Protein AF-A0A7C2D4K6-F1 (afdb_monomer_lite)

pLDDT: mean 79.78, std 14.56, range [44.5, 97.69]

Foldseek 3Di:
DVVVVVLLVVLLCVQLVVLLVLLCVLCVVVLPPDDDPVLVLLLVLLQDDPVSNVVSCVPPPDDCVLSVVLNVQCVVVNGDSSSNSVVLSVVLSVVSSVQSVPDDSDVVCSVVSSCCSSVVCVSVVPD

Sequence (127 aa):
MPIFREVATKARICIILPAMALLAAVLAPLLFAPALSDEIFTLEAASRPWPEFWTRLQADVHPPLHYLLLKAWFALTGPGLVSLRTFSLLMAVAAVCVAGWLIPSSPALSPWAAWFFAANGILLMMA

Structure (mmCIF, N/CA/C/O backbone):
data_AF-A0A7C2D4K6-F1
#
_entry.id   AF-A0A7C2D4K6-F1
#
loop_
_atom_site.group_PDB
_atom_site.id
_atom_site.type_symbol
_atom_site.label_atom_id
_atom_site.label_alt_id
_atom_site.label_comp_id
_atom_site.label_asym_id
_atom_site.label_entity_id
_atom_site.label_seq_id
_atom_site.pdbx_PDB_ins_code
_atom_site.Cartn_x
_atom_site.Cartn_y
_atom_site.Cartn_z
_atom_site.occupancy
_atom_site.B_iso_or_equiv
_atom_site.auth_seq_id
_atom_site.auth_comp_id
_atom_site.auth_asym_id
_atom_site.auth_atom_id
_atom_site.pdbx_PDB_model_num
ATOM 1 N N . MET A 1 1 ? 22.712 -18.965 -24.863 1.00 57.00 1 MET A N 1
ATOM 2 C CA . MET A 1 1 ? 21.479 -18.484 -24.192 1.00 57.00 1 MET A CA 1
ATOM 3 C C . MET A 1 1 ? 21.625 -17.849 -22.785 1.00 57.00 1 MET A C 1
ATOM 5 O O . MET A 1 1 ? 20.602 -17.376 -22.307 1.00 57.00 1 MET A O 1
ATOM 9 N N . PRO A 1 2 ? 22.799 -17.732 -22.115 1.00 62.88 2 PRO A N 1
ATOM 10 C CA . PRO A 1 2 ? 22.878 -17.031 -20.816 1.00 62.88 2 PRO A CA 1
ATOM 11 C C . PRO A 1 2 ? 22.944 -15.494 -20.939 1.00 62.88 2 PRO A C 1
ATOM 13 O O . PRO A 1 2 ? 22.333 -14.792 -20.141 1.00 62.88 2 PRO A O 1
ATOM 16 N N . ILE A 1 3 ? 23.585 -14.976 -21.995 1.00 63.03 3 ILE A N 1
ATOM 17 C CA . ILE A 1 3 ? 23.809 -13.533 -22.217 1.00 63.03 3 ILE A CA 1
ATOM 18 C C . ILE A 1 3 ? 22.486 -12.750 -22.307 1.00 63.03 3 ILE A C 1
ATOM 20 O O . ILE A 1 3 ? 22.310 -11.740 -21.633 1.00 63.03 3 ILE A O 1
ATOM 24 N N . PHE A 1 4 ? 21.506 -13.250 -23.066 1.00 56.75 4 PHE A N 1
ATOM 25 C CA . PHE A 1 4 ? 20.191 -12.602 -23.193 1.00 56.75 4 PHE A CA 1
ATOM 26 C C . PHE A 1 4 ? 19.411 -12.557 -21.869 1.00 56.75 4 PHE A C 1
ATOM 28 O O . PHE A 1 4 ? 18.672 -11.609 -21.616 1.00 56.75 4 PHE A O 1
ATOM 35 N N . ARG A 1 5 ? 19.600 -13.557 -20.997 1.00 62.56 5 ARG A N 1
ATOM 36 C CA . ARG A 1 5 ? 18.949 -13.630 -19.681 1.00 62.56 5 ARG A CA 1
ATOM 37 C C . ARG A 1 5 ? 19.556 -12.624 -18.701 1.00 62.56 5 ARG A C 1
ATOM 39 O O . ARG A 1 5 ? 18.833 -12.014 -17.914 1.00 62.56 5 ARG A O 1
ATOM 46 N N . GLU A 1 6 ? 20.868 -12.419 -18.781 1.00 67.62 6 GLU A N 1
ATOM 47 C CA . GLU A 1 6 ? 21.592 -11.447 -17.961 1.00 67.62 6 GLU A CA 1
ATOM 48 C C . GLU A 1 6 ? 21.222 -10.005 -18.342 1.00 67.62 6 GLU A C 1
ATOM 50 O O . GLU A 1 6 ? 20.898 -9.198 -17.472 1.00 67.62 6 GLU A O 1
ATOM 55 N N . VAL A 1 7 ? 21.164 -9.704 -19.644 1.00 62.88 7 VAL A N 1
ATOM 56 C CA . VAL A 1 7 ? 20.747 -8.387 -20.159 1.00 62.88 7 VAL A CA 1
ATOM 57 C C . VAL A 1 7 ? 19.303 -8.065 -19.762 1.00 62.88 7 VAL A C 1
ATOM 59 O O . VAL A 1 7 ? 19.031 -6.968 -19.277 1.00 62.88 7 VAL A O 1
ATOM 62 N N . ALA A 1 8 ? 18.386 -9.031 -19.878 1.00 61.88 8 ALA A N 1
ATOM 63 C CA . ALA A 1 8 ? 16.997 -8.871 -19.448 1.00 61.88 8 ALA A CA 1
ATOM 64 C C . ALA A 1 8 ? 16.871 -8.615 -17.934 1.00 61.88 8 ALA A C 1
ATOM 66 O O . ALA A 1 8 ? 16.073 -7.784 -17.502 1.00 61.88 8 ALA A O 1
ATOM 67 N N . THR A 1 9 ? 17.686 -9.292 -17.121 1.00 69.06 9 THR A N 1
ATOM 68 C CA . THR A 1 9 ? 17.702 -9.107 -15.662 1.00 69.06 9 THR A CA 1
ATOM 69 C C . THR A 1 9 ? 18.210 -7.720 -15.278 1.00 69.06 9 THR A C 1
ATOM 71 O O . THR A 1 9 ? 17.575 -7.037 -14.477 1.00 69.06 9 THR A O 1
ATOM 74 N N . LYS A 1 10 ? 19.307 -7.261 -15.892 1.00 68.81 10 LYS A N 1
ATOM 75 C CA . LYS A 1 10 ? 19.843 -5.913 -15.648 1.00 68.81 10 LYS A CA 1
ATOM 76 C C . LYS A 1 10 ? 18.854 -4.828 -16.074 1.00 68.81 10 LYS A C 1
ATOM 78 O O . LYS A 1 10 ? 18.616 -3.904 -15.305 1.00 68.81 10 LYS A O 1
ATOM 83 N N . ALA A 1 11 ? 18.207 -4.986 -17.231 1.00 65.44 11 ALA A N 1
ATOM 84 C CA . ALA A 1 11 ? 17.188 -4.049 -17.704 1.00 65.44 11 ALA A CA 1
ATOM 85 C C . ALA A 1 11 ? 16.001 -3.932 -16.731 1.00 65.44 11 ALA A C 1
ATOM 87 O O . ALA A 1 11 ? 15.568 -2.826 -16.424 1.00 65.44 11 ALA A O 1
ATOM 88 N N . ARG A 1 12 ? 15.518 -5.055 -16.178 1.00 70.00 12 ARG A N 1
ATOM 89 C CA . ARG A 1 12 ? 14.438 -5.063 -15.173 1.00 70.00 12 ARG A CA 1
ATOM 90 C C . ARG A 1 12 ? 14.825 -4.316 -13.898 1.00 70.00 12 ARG A C 1
ATOM 92 O O . ARG A 1 12 ? 14.047 -3.503 -13.406 1.00 70.00 12 ARG A O 1
ATOM 99 N N . ILE A 1 13 ? 16.035 -4.544 -13.389 1.00 75.25 13 ILE A N 1
ATOM 100 C CA . ILE A 1 13 ? 16.544 -3.865 -12.187 1.00 75.25 13 ILE A CA 1
ATOM 101 C C . ILE A 1 13 ? 16.661 -2.352 -12.420 1.00 75.25 13 ILE A C 1
ATOM 103 O O . ILE A 1 13 ? 16.246 -1.568 -11.567 1.00 75.25 13 ILE A O 1
ATOM 107 N N . CYS A 1 14 ? 17.154 -1.942 -13.594 1.00 72.62 14 CYS A N 1
ATOM 108 C CA . CYS A 1 14 ? 17.269 -0.535 -13.981 1.00 72.62 14 CYS A CA 1
ATOM 109 C C . CYS A 1 14 ? 15.921 0.190 -14.113 1.00 72.62 14 CYS A C 1
ATOM 111 O O . CYS A 1 14 ? 15.918 1.414 -14.151 1.00 72.62 14 CYS A O 1
ATOM 113 N N . ILE A 1 15 ? 14.796 -0.527 -14.183 1.00 70.19 15 ILE A N 1
ATOM 114 C CA . ILE A 1 15 ? 13.449 0.059 -14.213 1.00 70.19 15 ILE A CA 1
ATOM 115 C C . ILE A 1 15 ? 12.828 0.074 -12.815 1.00 70.19 15 ILE A C 1
ATOM 117 O O . ILE A 1 15 ? 12.325 1.103 -12.369 1.00 70.19 15 ILE A O 1
ATOM 121 N N . ILE A 1 16 ? 12.865 -1.067 -12.122 1.00 73.56 16 ILE A N 1
ATOM 122 C CA . ILE A 1 16 ? 12.135 -1.267 -10.865 1.00 73.56 16 ILE A CA 1
ATOM 123 C C . ILE A 1 16 ? 12.677 -0.352 -9.764 1.00 73.56 16 ILE A C 1
ATOM 125 O O . ILE A 1 16 ? 11.902 0.331 -9.100 1.00 73.56 16 ILE A O 1
ATOM 129 N N . LEU A 1 17 ? 14.001 -0.291 -9.591 1.00 77.50 17 LEU A N 1
ATOM 130 C CA . LEU A 1 17 ? 14.615 0.495 -8.517 1.00 77.50 17 LEU A CA 1
ATOM 131 C C . LEU A 1 17 ? 14.336 2.006 -8.618 1.00 77.50 17 LEU A C 1
ATOM 133 O O . LEU A 1 17 ? 13.882 2.574 -7.623 1.00 77.50 17 LEU A O 1
ATOM 137 N N . PRO A 1 18 ? 14.553 2.683 -9.764 1.00 76.56 18 PRO A N 1
ATOM 138 C CA . PRO A 1 18 ? 14.242 4.107 -9.859 1.00 76.56 18 PRO A CA 1
ATOM 139 C C . PRO A 1 18 ? 12.738 4.389 -9.795 1.00 76.56 18 PRO A C 1
ATOM 141 O O . PRO A 1 18 ? 12.355 5.394 -9.204 1.00 76.56 18 PRO A O 1
ATOM 144 N N . ALA A 1 19 ? 11.882 3.506 -10.327 1.00 70.81 19 ALA A N 1
ATOM 145 C CA . ALA A 1 19 ? 10.433 3.662 -10.205 1.00 70.81 19 ALA A CA 1
ATOM 146 C C . ALA A 1 19 ? 9.974 3.573 -8.739 1.00 70.81 19 ALA A C 1
ATOM 148 O O . ALA A 1 19 ? 9.203 4.416 -8.288 1.00 70.81 19 ALA A O 1
ATOM 149 N N . MET A 1 20 ? 10.502 2.615 -7.968 1.00 77.19 20 MET A N 1
ATOM 150 C CA . MET A 1 20 ? 10.246 2.511 -6.528 1.00 77.19 20 MET A CA 1
ATOM 151 C C . MET A 1 20 ? 10.760 3.730 -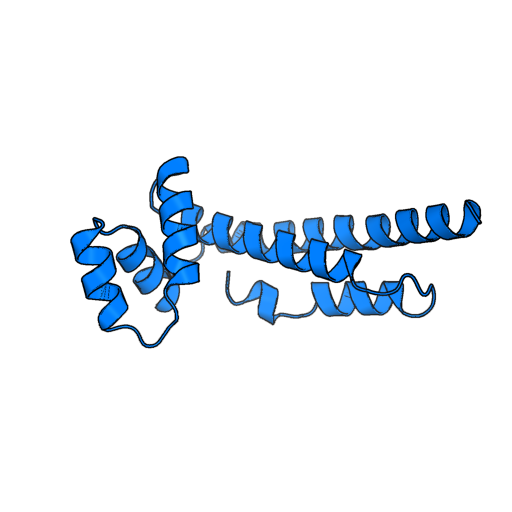5.757 1.00 77.19 20 MET A C 1
ATOM 153 O O . MET A 1 20 ? 10.056 4.244 -4.890 1.00 77.19 20 MET A O 1
ATOM 157 N N . ALA A 1 21 ? 11.972 4.200 -6.064 1.00 78.44 21 ALA A N 1
ATOM 158 C CA . ALA A 1 21 ? 12.561 5.359 -5.399 1.00 78.44 21 ALA A CA 1
ATOM 159 C C . ALA A 1 21 ? 11.760 6.641 -5.671 1.00 78.44 21 ALA A C 1
ATOM 161 O O . ALA A 1 21 ? 11.501 7.407 -4.746 1.00 78.44 21 ALA A O 1
ATOM 162 N N . LEU A 1 22 ? 11.326 6.852 -6.917 1.00 77.19 22 LEU A N 1
ATOM 163 C CA . LEU A 1 22 ? 10.489 7.990 -7.287 1.00 77.19 22 LEU A CA 1
ATOM 164 C C . LEU A 1 22 ? 9.112 7.912 -6.619 1.00 77.19 22 LEU A C 1
ATOM 166 O O . LEU A 1 22 ? 8.662 8.901 -6.048 1.00 77.19 22 LEU A O 1
ATOM 170 N N . LEU A 1 23 ? 8.480 6.736 -6.627 1.00 74.25 23 LEU A N 1
ATOM 171 C CA . LEU A 1 23 ? 7.202 6.507 -5.955 1.00 74.25 23 LEU A CA 1
ATOM 172 C C . LEU A 1 23 ? 7.300 6.825 -4.454 1.00 74.25 23 LEU A C 1
ATOM 174 O O . LEU A 1 23 ? 6.479 7.570 -3.926 1.00 74.25 23 LEU A O 1
ATOM 178 N N . ALA A 1 24 ? 8.342 6.332 -3.780 1.00 75.94 24 ALA A N 1
ATOM 179 C CA . ALA A 1 24 ? 8.582 6.629 -2.371 1.00 75.94 24 ALA A CA 1
ATOM 180 C C . ALA A 1 24 ? 8.837 8.126 -2.127 1.00 75.94 24 ALA A C 1
ATOM 182 O O . ALA A 1 24 ? 8.292 8.690 -1.181 1.00 75.94 24 ALA A O 1
ATOM 183 N N . ALA A 1 25 ? 9.625 8.785 -2.983 1.00 78.88 25 ALA A N 1
ATOM 184 C CA . ALA A 1 25 ? 9.935 10.207 -2.853 1.00 78.88 25 ALA A CA 1
ATOM 185 C C . ALA A 1 25 ? 8.696 11.103 -3.025 1.00 78.88 25 ALA A C 1
ATOM 187 O O . ALA A 1 25 ? 8.550 12.081 -2.294 1.00 78.88 25 ALA A O 1
ATOM 188 N N . VAL A 1 26 ? 7.797 10.766 -3.956 1.00 74.06 26 VAL A N 1
ATOM 189 C CA . VAL A 1 26 ? 6.558 11.525 -4.192 1.00 74.06 26 VAL A CA 1
ATOM 190 C C . VAL A 1 26 ? 5.523 11.269 -3.095 1.00 74.06 26 VAL A C 1
ATOM 192 O O . VAL A 1 26 ? 4.843 12.204 -2.677 1.00 74.06 26 VAL A O 1
ATOM 195 N N . LEU A 1 27 ? 5.414 10.034 -2.595 1.00 75.38 27 LEU A N 1
ATOM 196 C CA . LEU A 1 27 ? 4.397 9.664 -1.605 1.00 75.38 27 LEU A CA 1
ATOM 197 C C . LEU A 1 27 ? 4.799 9.982 -0.156 1.00 75.38 27 LEU A C 1
ATOM 199 O O . LEU A 1 27 ? 3.923 10.204 0.677 1.00 75.38 27 LEU A O 1
ATOM 203 N N . ALA A 1 28 ? 6.095 10.080 0.159 1.00 78.69 28 ALA A N 1
ATOM 204 C CA . ALA A 1 28 ? 6.582 10.444 1.493 1.00 78.69 28 ALA A CA 1
ATOM 205 C C . ALA A 1 28 ? 5.943 11.723 2.087 1.00 78.69 28 ALA A C 1
ATOM 207 O O . ALA A 1 28 ? 5.504 11.669 3.238 1.00 78.69 28 ALA A O 1
ATOM 208 N N . PRO A 1 29 ? 5.834 12.857 1.362 1.00 78.88 29 PRO A N 1
ATOM 209 C CA . PRO A 1 29 ? 5.148 14.040 1.885 1.00 78.88 29 PRO A CA 1
ATOM 210 C C . PRO A 1 29 ? 3.627 13.855 2.015 1.00 78.88 29 PRO A C 1
ATOM 212 O O . PRO A 1 29 ? 3.016 14.470 2.888 1.00 78.88 29 PRO A O 1
ATOM 215 N N . LEU A 1 30 ? 3.012 12.995 1.194 1.00 80.00 30 LEU A N 1
ATOM 216 C CA . LEU A 1 30 ? 1.566 12.745 1.225 1.00 80.00 30 LEU A CA 1
ATOM 217 C C . LEU A 1 30 ? 1.137 11.898 2.426 1.00 80.00 30 LEU A C 1
ATOM 219 O O . LEU A 1 30 ? -0.006 12.004 2.857 1.00 80.00 30 LEU A O 1
ATOM 223 N N . LEU A 1 31 ? 2.056 11.149 3.050 1.00 83.62 31 LEU A N 1
ATOM 224 C CA . LEU A 1 31 ? 1.776 10.371 4.265 1.00 83.62 31 LEU A CA 1
ATOM 225 C C . LEU A 1 31 ? 1.160 11.210 5.392 1.00 83.62 31 LEU A C 1
ATOM 227 O O . LEU A 1 31 ? 0.373 10.685 6.180 1.00 83.62 31 LEU A O 1
ATOM 231 N N . PHE A 1 32 ? 1.466 12.507 5.438 1.00 85.12 32 PHE A N 1
ATOM 232 C CA . PHE A 1 32 ? 1.002 13.438 6.469 1.00 85.12 32 PHE A CA 1
ATOM 233 C C . PHE A 1 32 ? 0.005 14.480 5.948 1.00 85.12 32 PHE A C 1
ATOM 235 O O . PHE A 1 32 ? -0.352 15.404 6.678 1.00 85.12 32 PHE A O 1
ATOM 242 N N . ALA A 1 33 ? -0.461 14.344 4.705 1.00 87.31 33 ALA A N 1
ATOM 243 C CA . ALA A 1 33 ? -1.496 15.211 4.159 1.00 87.31 33 ALA A CA 1
ATOM 244 C C . ALA A 1 33 ? -2.831 15.030 4.913 1.00 87.31 33 ALA A C 1
ATOM 246 O O . ALA A 1 33 ? -3.056 13.979 5.525 1.00 87.31 33 ALA A O 1
ATOM 247 N N . PRO A 1 34 ? -3.747 16.013 4.875 1.00 90.19 34 PRO A N 1
ATOM 248 C CA . PRO A 1 34 ? -5.103 15.837 5.388 1.00 90.19 34 PRO A CA 1
ATOM 249 C C . PRO A 1 34 ? -5.785 14.598 4.795 1.00 90.19 34 PRO A C 1
ATOM 251 O O . PRO A 1 34 ? -5.495 14.214 3.663 1.00 90.19 34 PRO A O 1
ATOM 254 N N . ALA A 1 35 ? -6.666 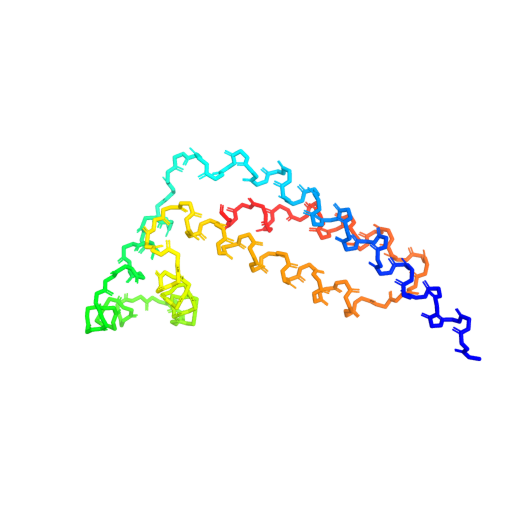13.964 5.570 1.00 89.19 35 ALA A N 1
ATOM 255 C CA . ALA A 1 35 ? -7.373 12.768 5.126 1.00 89.19 35 ALA A CA 1
ATOM 256 C C . ALA A 1 35 ? -8.419 13.097 4.048 1.00 89.19 35 ALA A C 1
ATOM 258 O O . ALA A 1 35 ? -9.158 14.078 4.168 1.00 89.19 35 ALA A O 1
ATOM 259 N N . LEU A 1 36 ? -8.501 12.248 3.030 1.00 90.19 36 LEU A N 1
ATOM 260 C CA . LEU A 1 36 ? -9.533 12.265 1.999 1.00 90.19 36 LEU A CA 1
ATOM 261 C C . LEU A 1 36 ? -10.773 11.474 2.451 1.00 90.19 36 LEU A C 1
ATOM 263 O O . LEU A 1 36 ? -10.740 10.693 3.403 1.00 90.19 36 LEU A O 1
ATOM 267 N N . SER A 1 37 ? -11.909 11.697 1.786 1.00 89.81 37 SER A N 1
ATOM 268 C CA . SER A 1 37 ? -13.194 11.105 2.195 1.00 89.81 37 SER A CA 1
ATOM 269 C C . SER A 1 37 ? -13.197 9.573 2.134 1.00 89.81 37 SER A C 1
ATOM 271 O O . SER A 1 37 ? -13.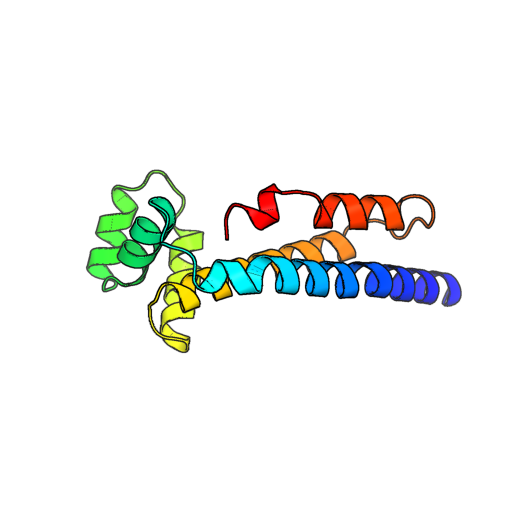777 8.913 2.995 1.00 89.81 37 SER A O 1
ATOM 273 N N . ASP A 1 38 ? -12.583 9.010 1.104 1.00 89.75 38 ASP A N 1
ATOM 274 C CA . ASP A 1 38 ? -12.418 7.576 0.886 1.00 89.75 38 ASP A CA 1
ATOM 275 C C . ASP A 1 38 ? -11.405 6.959 1.859 1.00 89.75 38 ASP A C 1
ATOM 277 O O . ASP A 1 38 ? -11.633 5.856 2.360 1.00 89.75 38 ASP A O 1
ATOM 281 N N . GLU A 1 39 ? -10.345 7.688 2.217 1.00 92.56 39 GLU A N 1
ATOM 282 C CA . GLU A 1 39 ? -9.410 7.274 3.270 1.00 92.56 39 GLU A CA 1
ATOM 283 C C . GLU A 1 39 ? -10.100 7.169 4.630 1.00 92.56 39 GLU A C 1
ATOM 285 O O . GLU A 1 39 ? -9.889 6.197 5.355 1.00 92.56 39 GLU A O 1
ATOM 290 N N . ILE A 1 40 ? -10.959 8.137 4.973 1.00 93.62 40 ILE A N 1
ATOM 291 C CA . ILE A 1 40 ? -11.725 8.117 6.227 1.00 93.62 40 ILE A CA 1
ATOM 292 C C . ILE A 1 40 ? -12.656 6.905 6.254 1.00 93.62 40 ILE A C 1
ATOM 294 O O . ILE A 1 40 ? -12.649 6.157 7.232 1.00 93.62 40 ILE A O 1
ATOM 298 N N . PHE A 1 41 ? -13.414 6.678 5.177 1.00 91.88 41 PHE A N 1
ATOM 299 C CA . PHE A 1 41 ? -14.290 5.510 5.060 1.00 91.88 41 PHE A CA 1
ATOM 300 C C . PHE A 1 41 ? -13.496 4.211 5.224 1.00 91.88 41 PHE A C 1
ATOM 302 O O . PHE A 1 41 ? -13.889 3.316 5.974 1.00 91.88 41 PHE A O 1
ATOM 309 N N . THR A 1 42 ? -12.364 4.114 4.529 1.00 94.00 42 THR A N 1
ATOM 310 C CA . THR A 1 42 ? -11.515 2.924 4.514 1.00 94.00 42 THR A CA 1
ATOM 311 C C . THR A 1 42 ? -10.921 2.642 5.885 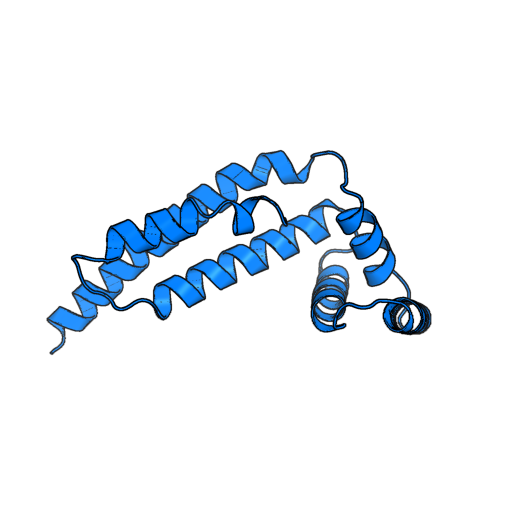1.00 94.00 42 THR A C 1
ATOM 313 O O . THR A 1 42 ? -10.982 1.507 6.369 1.00 94.00 42 THR A O 1
ATOM 316 N N . LEU A 1 43 ? -10.396 3.680 6.535 1.00 95.19 43 LEU A N 1
ATOM 317 C CA . LEU A 1 43 ? -9.858 3.606 7.882 1.00 95.19 43 LEU A CA 1
ATOM 318 C C . LEU A 1 43 ? -10.937 3.167 8.872 1.00 95.19 43 LEU A C 1
ATOM 320 O O . LEU A 1 43 ? -10.701 2.248 9.656 1.00 95.19 43 LEU A O 1
ATOM 324 N N . GLU A 1 44 ? -12.119 3.779 8.821 1.00 95.19 44 GLU A N 1
ATOM 325 C CA . GLU A 1 44 ? -13.239 3.444 9.698 1.00 95.19 44 GLU A CA 1
ATOM 326 C C . GLU A 1 44 ? -13.680 1.986 9.507 1.00 95.19 44 GLU A C 1
ATOM 328 O O . GLU A 1 44 ? -13.780 1.236 10.480 1.00 95.19 44 GLU A O 1
ATOM 333 N N . ALA A 1 45 ? -13.893 1.558 8.259 1.00 94.81 45 ALA A N 1
ATOM 334 C CA . ALA A 1 45 ? -14.338 0.208 7.939 1.00 94.81 45 ALA A CA 1
ATOM 335 C C . ALA A 1 45 ? -13.331 -0.842 8.426 1.00 94.81 45 ALA A C 1
ATOM 337 O O . ALA A 1 45 ? -13.702 -1.741 9.180 1.00 94.81 45 ALA A O 1
ATOM 338 N N . ALA A 1 46 ? -12.050 -0.715 8.064 1.00 96.00 46 ALA A N 1
ATOM 339 C CA . ALA A 1 46 ? -11.028 -1.706 8.405 1.00 96.00 46 ALA A CA 1
ATOM 340 C C . ALA A 1 46 ? -10.690 -1.748 9.910 1.00 96.00 46 ALA A C 1
ATOM 342 O O . ALA A 1 46 ? -10.311 -2.809 10.426 1.00 96.00 46 ALA A O 1
ATOM 343 N N . SER A 1 47 ? -10.880 -0.639 10.634 1.00 96.44 47 SER A N 1
ATOM 344 C CA . SER A 1 47 ? -10.608 -0.548 12.078 1.00 96.44 47 SER A CA 1
ATOM 345 C C . SER A 1 47 ? -11.677 -1.209 12.955 1.00 96.44 47 SER A C 1
ATOM 347 O O . SER A 1 47 ? -11.402 -1.536 14.109 1.00 96.44 47 SER A O 1
ATOM 349 N N . ARG A 1 48 ? -12.885 -1.447 12.431 1.00 95.31 48 ARG A N 1
ATOM 350 C CA . ARG A 1 48 ? -14.000 -2.031 13.196 1.00 95.31 48 ARG A CA 1
ATOM 351 C C . ARG A 1 48 ? -13.761 -3.494 13.601 1.00 95.31 48 ARG A C 1
ATOM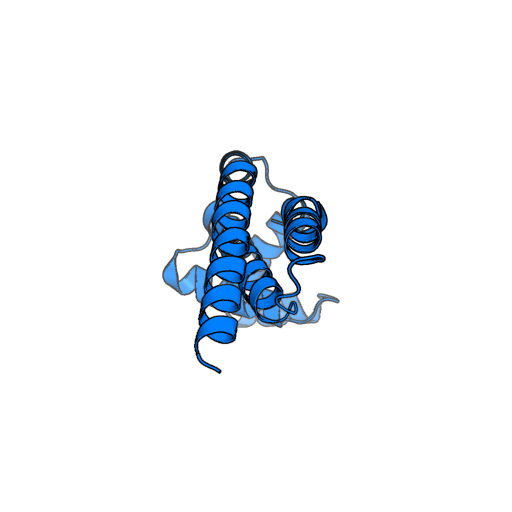 353 O O . ARG A 1 48 ? -13.068 -4.222 12.889 1.00 95.31 48 ARG A O 1
ATOM 360 N N . PRO A 1 49 ? -14.353 -3.986 14.703 1.00 95.12 49 PRO A N 1
ATOM 361 C CA . PRO A 1 49 ? -14.364 -5.414 15.036 1.00 95.12 49 PRO A CA 1
ATOM 362 C C . PRO A 1 49 ? -14.966 -6.275 13.914 1.00 95.12 49 PRO A C 1
ATOM 364 O O . PRO A 1 49 ? -15.795 -5.800 13.145 1.00 95.12 49 PRO A O 1
ATOM 367 N N . TRP A 1 50 ? -14.591 -7.557 13.829 1.00 94.81 50 TRP A N 1
ATOM 368 C CA . TRP A 1 50 ? -15.028 -8.461 12.749 1.00 94.81 50 TRP A CA 1
ATOM 369 C C . TRP A 1 50 ? -16.545 -8.498 12.479 1.00 94.81 50 TRP A C 1
ATOM 371 O O . TRP A 1 50 ? -16.915 -8.472 11.306 1.00 94.81 50 TRP A O 1
ATOM 381 N N . PRO A 1 51 ? -17.436 -8.526 13.493 1.00 94.19 51 PRO A N 1
ATOM 382 C CA . PRO A 1 51 ? -18.875 -8.502 13.234 1.00 94.19 51 PRO A CA 1
ATOM 383 C C . PRO A 1 51 ? -19.322 -7.207 12.545 1.00 94.19 51 PRO A C 1
ATOM 385 O O . PRO A 1 51 ? -20.027 -7.242 11.542 1.00 94.19 51 PRO A O 1
ATOM 388 N N . GLU A 1 52 ? -18.861 -6.059 13.044 1.00 94.94 52 GLU A N 1
ATOM 389 C CA . GLU A 1 52 ? -19.197 -4.746 12.489 1.00 94.94 52 GLU A CA 1
ATOM 390 C C . GLU A 1 52 ? -18.563 -4.504 11.119 1.00 94.94 52 GLU A C 1
ATOM 392 O O . GLU A 1 52 ? -19.175 -3.870 10.265 1.00 94.94 52 GLU A O 1
ATOM 397 N N . PHE A 1 53 ? -17.355 -5.024 10.901 1.00 94.62 53 PHE A N 1
ATOM 398 C CA . PHE A 1 53 ? -16.663 -4.992 9.617 1.00 94.62 53 PHE A CA 1
ATOM 399 C C . PHE A 1 53 ? -17.527 -5.617 8.518 1.00 94.62 53 PHE A C 1
ATOM 401 O O . PHE A 1 53 ? -17.751 -4.999 7.479 1.00 94.62 53 PHE A O 1
ATOM 408 N N . TRP A 1 54 ? -18.084 -6.806 8.766 1.00 94.38 54 TRP A N 1
ATOM 409 C CA . TRP A 1 54 ? -18.922 -7.478 7.775 1.00 94.38 54 TRP A CA 1
ATOM 410 C C . TRP A 1 54 ? -20.246 -6.772 7.535 1.00 94.38 54 TRP A C 1
ATOM 412 O O . TRP A 1 54 ? -20.621 -6.582 6.380 1.00 94.38 54 TRP A O 1
ATOM 422 N N . THR A 1 55 ? -20.910 -6.313 8.595 1.00 93.75 55 THR A N 1
ATOM 423 C CA . THR A 1 55 ? -22.124 -5.499 8.463 1.00 93.75 55 THR A CA 1
ATOM 424 C C . THR A 1 55 ? -21.856 -4.237 7.645 1.00 93.75 55 THR A C 1
ATOM 426 O O . THR A 1 55 ? -22.663 -3.858 6.799 1.00 93.75 55 THR A O 1
ATOM 429 N N . ARG A 1 56 ? -20.698 -3.595 7.848 1.00 91.69 56 ARG A N 1
ATOM 430 C CA . ARG A 1 56 ? -20.323 -2.379 7.125 1.00 91.69 56 ARG A CA 1
ATOM 431 C C . ARG A 1 56 ? -20.074 -2.628 5.639 1.00 91.69 56 ARG A C 1
ATOM 433 O O . ARG A 1 56 ? -20.479 -1.794 4.832 1.00 91.69 56 ARG A O 1
ATOM 440 N N . LEU A 1 57 ? -19.436 -3.748 5.294 1.00 91.44 57 LEU A N 1
ATOM 441 C CA . LEU A 1 57 ? -19.122 -4.112 3.910 1.00 91.44 57 LEU A CA 1
ATOM 442 C C . LEU A 1 57 ? -20.321 -4.649 3.130 1.00 91.44 57 LEU A C 1
ATOM 444 O O . LEU A 1 57 ? -20.355 -4.499 1.918 1.00 91.44 57 LEU A O 1
ATOM 448 N N . GLN A 1 58 ? -21.329 -5.218 3.794 1.00 91.06 58 GLN A N 1
ATOM 449 C CA . GLN A 1 58 ? -22.585 -5.591 3.129 1.00 91.06 58 GLN A CA 1
ATOM 450 C C . GLN A 1 58 ? -23.322 -4.383 2.535 1.00 91.06 58 GLN A C 1
ATOM 452 O O . GLN A 1 58 ? -24.051 -4.530 1.559 1.00 91.06 58 GLN A O 1
ATOM 457 N N . ALA A 1 59 ? -23.140 -3.203 3.132 1.00 88.44 59 ALA A N 1
ATOM 458 C CA . ALA A 1 59 ? -23.697 -1.948 2.641 1.00 88.44 59 ALA A CA 1
ATOM 459 C C . ALA A 1 59 ? -22.778 -1.226 1.636 1.00 88.44 59 ALA A C 1
ATOM 461 O O . ALA A 1 59 ? -23.157 -0.176 1.119 1.00 88.44 59 ALA A O 1
ATOM 462 N N . ASP A 1 60 ? -21.571 -1.743 1.387 1.00 88.81 60 ASP A N 1
ATOM 463 C CA . ASP A 1 60 ? -20.626 -1.187 0.420 1.00 88.81 60 ASP A CA 1
ATOM 464 C C . ASP A 1 60 ? -20.827 -1.844 -0.958 1.00 88.81 60 ASP A C 1
ATOM 466 O O . ASP A 1 60 ? -21.148 -3.026 -1.070 1.00 88.81 60 ASP A O 1
ATOM 470 N N . VAL A 1 61 ? -20.639 -1.067 -2.023 1.00 90.75 61 VAL A N 1
ATOM 471 C CA . VAL A 1 61 ? -20.676 -1.546 -3.412 1.00 90.75 61 VAL A CA 1
ATOM 472 C C . VAL A 1 61 ? -19.353 -2.193 -3.837 1.00 90.75 61 VAL A C 1
ATOM 474 O O . VAL A 1 61 ? -19.308 -2.899 -4.845 1.00 90.75 61 VAL A O 1
ATOM 477 N N . HIS A 1 62 ? -18.269 -1.954 -3.092 1.00 87.31 62 HIS A N 1
ATOM 478 C CA . HIS A 1 62 ? -16.934 -2.433 -3.434 1.00 87.31 62 HIS A CA 1
ATOM 479 C C . HIS A 1 62 ? -16.666 -3.860 -2.924 1.00 87.31 62 HIS A C 1
ATOM 481 O O . HIS A 1 62 ? -17.075 -4.221 -1.818 1.00 87.31 62 HIS A O 1
ATOM 487 N N . PRO A 1 63 ? -15.908 -4.680 -3.680 1.00 91.31 63 PRO A N 1
ATOM 488 C CA . PRO A 1 63 ? -15.482 -5.995 -3.212 1.00 91.31 63 PRO A CA 1
ATOM 489 C C . PRO A 1 63 ? -14.650 -5.927 -1.914 1.00 91.31 63 PRO A C 1
ATOM 491 O O . PRO A 1 63 ? -13.794 -5.052 -1.766 1.00 91.31 63 PRO A O 1
ATOM 494 N N . PRO A 1 64 ? -14.797 -6.901 -0.995 1.00 93.44 64 PRO A N 1
ATOM 495 C CA . PRO A 1 64 ? -14.236 -6.819 0.358 1.00 93.44 64 PRO A CA 1
ATOM 496 C C . PRO A 1 64 ? -12.717 -7.052 0.441 1.00 93.44 64 PRO A C 1
ATOM 498 O O . PRO A 1 64 ? -12.127 -6.867 1.505 1.00 93.44 64 PRO A O 1
ATOM 501 N N . LEU A 1 65 ? -12.070 -7.489 -0.647 1.00 93.31 65 LEU A N 1
ATOM 502 C CA . LEU A 1 65 ? -10.673 -7.940 -0.632 1.00 93.31 65 LEU A CA 1
ATOM 503 C C . LEU A 1 65 ? -9.708 -6.861 -0.128 1.00 93.31 65 LEU A C 1
ATOM 505 O O . LEU A 1 65 ? -8.853 -7.149 0.705 1.00 93.31 65 LEU A O 1
ATOM 509 N N . HIS A 1 66 ? -9.862 -5.624 -0.601 1.00 91.94 66 HIS A N 1
ATOM 510 C CA . HIS A 1 66 ? -9.011 -4.511 -0.185 1.00 91.94 66 HIS A CA 1
ATOM 511 C C . HIS A 1 66 ? -9.082 -4.283 1.334 1.00 91.94 66 HIS A C 1
ATOM 513 O O . HIS A 1 66 ? -8.058 -4.256 2.016 1.00 91.94 66 HIS A O 1
ATOM 519 N N . TYR A 1 67 ? -10.298 -4.227 1.882 1.00 94.62 67 TYR A N 1
ATOM 520 C CA . TYR A 1 67 ? -10.532 -4.032 3.311 1.00 94.62 67 TYR A CA 1
ATOM 521 C C . TYR A 1 67 ? -10.012 -5.191 4.165 1.00 94.62 67 TYR A C 1
ATOM 523 O O . TYR A 1 67 ? -9.518 -4.969 5.268 1.00 94.62 67 TYR A O 1
ATOM 531 N N . LEU A 1 68 ? -10.098 -6.426 3.663 1.00 95.75 68 LEU A N 1
ATOM 532 C CA . LEU A 1 68 ? -9.555 -7.608 4.333 1.00 95.75 68 LEU A CA 1
ATOM 533 C C . LEU A 1 68 ? -8.033 -7.550 4.460 1.00 95.75 68 LEU A C 1
ATOM 535 O O . LEU A 1 68 ? -7.495 -7.790 5.542 1.00 95.75 68 LEU A O 1
ATOM 539 N N . LEU A 1 69 ? -7.347 -7.224 3.363 1.00 96.69 69 LEU A N 1
ATOM 540 C CA . LEU A 1 69 ? -5.891 -7.108 3.352 1.00 96.69 69 LEU A CA 1
ATOM 541 C C . LEU A 1 69 ? -5.428 -5.964 4.259 1.00 96.69 69 LEU A C 1
ATOM 543 O O . LEU A 1 69 ? -4.508 -6.151 5.056 1.00 96.69 69 LEU A O 1
ATOM 547 N N . LEU A 1 70 ? -6.117 -4.821 4.213 1.00 96.44 70 LEU A N 1
ATOM 548 C CA . LEU A 1 70 ? -5.825 -3.694 5.094 1.00 96.44 70 LEU A CA 1
ATOM 549 C C . LEU A 1 70 ? -6.076 -4.035 6.568 1.00 96.44 70 LEU A C 1
ATOM 551 O O . LEU A 1 70 ? -5.287 -3.676 7.435 1.00 96.44 70 LEU A O 1
ATOM 555 N N . LYS A 1 71 ? -7.141 -4.777 6.879 1.00 96.56 71 LYS A N 1
ATOM 556 C CA . LYS A 1 71 ? -7.413 -5.227 8.247 1.00 96.56 71 LYS A CA 1
ATOM 557 C C . LYS A 1 71 ? -6.325 -6.163 8.775 1.00 96.56 71 LYS A C 1
ATOM 559 O O . LYS A 1 71 ? -5.938 -6.049 9.938 1.00 96.56 71 LYS A O 1
ATOM 564 N N . ALA A 1 72 ? -5.814 -7.063 7.933 1.00 96.75 72 ALA A N 1
ATOM 565 C CA . ALA A 1 72 ? -4.672 -7.908 8.276 1.00 96.75 72 ALA A CA 1
ATOM 566 C C . ALA A 1 72 ? -3.401 -7.072 8.502 1.00 96.75 72 ALA A C 1
ATOM 568 O O . ALA A 1 72 ? -2.660 -7.328 9.447 1.00 96.75 72 ALA A O 1
ATOM 569 N N . TRP A 1 73 ? -3.186 -6.029 7.698 1.00 97.38 73 TRP A N 1
ATOM 570 C CA . TRP A 1 73 ? -2.100 -5.072 7.905 1.00 97.38 73 TRP A CA 1
ATOM 571 C C . TRP A 1 73 ? -2.233 -4.308 9.231 1.00 97.38 73 TRP A C 1
ATOM 573 O O . TRP A 1 73 ? -1.280 -4.250 10.006 1.00 97.38 73 TRP A O 1
ATOM 583 N N . PHE A 1 74 ? -3.432 -3.825 9.568 1.00 97.69 74 PHE A N 1
ATOM 584 C CA . PHE A 1 74 ? -3.711 -3.173 10.852 1.00 97.69 74 PHE A CA 1
ATOM 585 C C . PHE A 1 74 ? -3.493 -4.089 12.056 1.00 97.69 74 PHE A C 1
ATOM 587 O O . PHE A 1 74 ? -3.132 -3.596 13.122 1.00 97.69 74 PHE A O 1
ATOM 594 N N . ALA A 1 75 ? -3.650 -5.406 11.908 1.00 96.56 75 ALA A N 1
ATOM 595 C CA . ALA A 1 75 ? -3.295 -6.345 12.970 1.00 96.56 75 ALA A CA 1
ATOM 596 C C . ALA A 1 75 ? -1.782 -6.353 13.276 1.00 96.56 75 ALA A C 1
ATOM 598 O O . ALA A 1 75 ? -1.396 -6.711 14.385 1.00 96.56 75 ALA A O 1
ATOM 599 N N . LEU A 1 76 ? -0.937 -5.945 12.319 1.00 97.00 76 LEU A N 1
ATOM 600 C CA . LEU A 1 76 ? 0.522 -5.879 12.461 1.00 97.00 76 LEU A CA 1
ATOM 601 C C . LEU A 1 76 ? 1.015 -4.483 12.859 1.00 97.00 76 LEU A C 1
ATOM 603 O O . LEU A 1 76 ? 1.931 -4.363 13.667 1.00 97.00 76 LEU A O 1
ATOM 607 N N . THR A 1 77 ? 0.432 -3.427 12.289 1.00 96.56 77 THR A N 1
ATOM 608 C CA . THR A 1 77 ? 0.924 -2.046 12.459 1.00 96.56 77 THR A CA 1
ATOM 609 C C . THR A 1 77 ? 0.075 -1.185 13.389 1.00 96.56 77 THR A C 1
ATOM 611 O O . THR A 1 77 ? 0.470 -0.069 13.716 1.00 96.56 77 THR A O 1
ATOM 614 N N . GLY A 1 78 ? -1.115 -1.659 13.758 1.00 96.62 78 GLY A N 1
ATOM 615 C CA . GLY A 1 78 ? -2.176 -0.840 14.335 1.00 96.62 78 GLY A CA 1
ATOM 616 C C . GLY A 1 78 ? -2.938 -0.023 13.277 1.00 96.62 78 GLY A C 1
ATOM 617 O O . GLY A 1 78 ? -2.401 0.236 12.193 1.00 96.62 78 GLY A O 1
ATOM 618 N N . PRO A 1 79 ? -4.193 0.371 13.565 1.00 96.12 79 PRO A N 1
ATOM 619 C CA . PRO A 1 79 ? -4.990 1.222 12.688 1.00 96.12 79 PRO A CA 1
ATOM 620 C C . PRO A 1 79 ? -4.505 2.675 12.723 1.00 96.12 79 PRO A C 1
ATOM 622 O O . PRO A 1 79 ? -4.164 3.213 13.776 1.00 96.12 79 PRO A O 1
ATOM 625 N N . GLY A 1 80 ? -4.522 3.339 11.570 1.00 94.62 80 GLY A N 1
ATOM 626 C CA . GLY A 1 80 ? -4.204 4.760 11.461 1.00 94.62 80 GLY A CA 1
ATOM 627 C C . GLY A 1 80 ? -3.991 5.193 10.017 1.00 94.62 80 GLY A C 1
ATOM 628 O O . GLY A 1 80 ? -3.747 4.361 9.145 1.00 94.62 80 GLY A O 1
ATOM 629 N N . LEU A 1 81 ? -4.047 6.501 9.766 1.00 92.88 81 LEU A N 1
ATOM 630 C CA . LEU A 1 81 ? -3.916 7.050 8.413 1.00 92.88 81 LEU A CA 1
ATOM 631 C C . LEU A 1 81 ? -2.542 6.744 7.800 1.00 92.88 81 LEU A C 1
ATOM 633 O O . LEU A 1 81 ? -2.456 6.286 6.670 1.00 92.88 81 LEU A O 1
ATOM 637 N N . VAL A 1 82 ? -1.464 6.893 8.575 1.00 92.12 82 VAL A N 1
ATOM 638 C CA . VAL A 1 82 ? -0.109 6.544 8.112 1.00 92.12 82 VAL A CA 1
ATOM 639 C C . VAL A 1 82 ? 0.006 5.043 7.815 1.00 92.12 82 VAL A C 1
ATOM 641 O O . VAL A 1 82 ? 0.613 4.656 6.819 1.00 92.12 82 VAL A O 1
ATOM 644 N N . SER A 1 83 ? -0.605 4.184 8.638 1.00 93.56 83 SER A N 1
ATOM 645 C CA . SER A 1 83 ? -0.634 2.738 8.382 1.00 93.56 83 SER A CA 1
ATOM 646 C C . SER A 1 83 ? -1.406 2.406 7.094 1.00 93.56 83 SER A C 1
ATOM 648 O O . SER A 1 83 ? -0.922 1.621 6.281 1.00 93.56 83 SER A O 1
ATOM 650 N N . LEU A 1 84 ? -2.553 3.052 6.864 1.00 94.12 84 LEU A N 1
ATOM 651 C CA . LEU A 1 84 ? -3.343 2.901 5.639 1.00 94.12 84 LEU A CA 1
ATOM 652 C C . LEU A 1 84 ? -2.529 3.306 4.407 1.00 94.12 84 LEU A C 1
ATOM 654 O O . LEU A 1 84 ? -2.389 2.522 3.474 1.00 94.12 84 LEU A O 1
ATOM 658 N N . ARG A 1 85 ? -1.918 4.491 4.434 1.00 91.69 85 ARG A N 1
ATOM 659 C CA . ARG A 1 85 ? -1.133 5.007 3.304 1.00 91.69 85 ARG A CA 1
ATOM 660 C C . ARG A 1 85 ? 0.127 4.189 3.035 1.00 91.69 85 ARG A C 1
ATOM 662 O O . ARG A 1 85 ? 0.503 3.978 1.886 1.00 91.69 85 ARG A O 1
ATOM 669 N N . THR A 1 86 ? 0.779 3.673 4.079 1.00 90.00 86 THR A N 1
ATOM 670 C CA . THR A 1 86 ? 1.934 2.768 3.913 1.00 90.00 86 THR A CA 1
ATOM 671 C C . THR A 1 86 ? 1.527 1.416 3.327 1.00 90.00 86 THR A C 1
ATOM 673 O O . THR A 1 86 ? 2.287 0.855 2.538 1.00 90.00 86 THR A O 1
ATOM 676 N N . PHE A 1 87 ? 0.319 0.925 3.622 1.00 92.56 87 PHE A N 1
ATOM 677 C CA . PHE A 1 87 ? -0.255 -0.234 2.938 1.00 92.56 87 PHE A CA 1
ATOM 678 C C . PHE A 1 87 ? -0.526 0.050 1.453 1.00 92.56 87 PHE A C 1
ATOM 680 O O . PHE A 1 87 ? -0.105 -0.736 0.601 1.00 92.56 87 PHE A O 1
ATOM 687 N N . SER A 1 88 ? -1.144 1.187 1.121 1.00 89.12 88 SER A N 1
ATOM 688 C CA . SER A 1 88 ? -1.362 1.607 -0.272 1.00 89.12 88 SER A CA 1
ATOM 689 C C . SER A 1 88 ? -0.043 1.741 -1.039 1.00 89.12 88 SER A C 1
ATOM 691 O O . SER A 1 88 ? 0.095 1.205 -2.140 1.00 89.12 88 SER A O 1
ATOM 693 N N . LEU A 1 89 ? 0.973 2.358 -0.427 1.00 85.12 89 LEU A N 1
ATOM 694 C CA . LEU A 1 89 ? 2.326 2.456 -0.980 1.00 85.12 89 LEU A CA 1
ATOM 695 C C . LEU A 1 89 ? 2.937 1.070 -1.235 1.00 85.12 89 LEU A C 1
ATOM 697 O O . LEU A 1 89 ? 3.525 0.843 -2.293 1.00 85.12 89 LEU A O 1
ATOM 701 N N . LEU A 1 90 ? 2.783 0.128 -0.299 1.00 87.56 90 LEU A N 1
ATOM 702 C CA . LEU A 1 90 ? 3.260 -1.245 -0.466 1.00 87.56 90 LEU A CA 1
ATOM 703 C C . LEU A 1 90 ? 2.586 -1.933 -1.662 1.00 87.56 90 LEU A C 1
ATOM 705 O O . LEU A 1 90 ? 3.268 -2.585 -2.455 1.00 87.56 90 LEU A O 1
ATOM 709 N N . MET A 1 91 ? 1.270 -1.770 -1.822 1.00 88.56 91 MET A N 1
ATOM 710 C CA . MET A 1 91 ? 0.529 -2.323 -2.961 1.00 88.56 91 MET A CA 1
ATOM 711 C C . MET A 1 91 ? 0.953 -1.677 -4.285 1.00 88.56 91 MET A C 1
ATOM 713 O O . MET A 1 91 ? 1.131 -2.384 -5.278 1.00 88.56 91 MET A O 1
ATOM 717 N N . ALA A 1 92 ? 1.196 -0.364 -4.302 1.00 81.81 92 ALA A N 1
ATOM 718 C CA . ALA A 1 92 ? 1.701 0.345 -5.474 1.00 81.81 92 ALA A CA 1
ATOM 719 C C . ALA A 1 92 ? 3.109 -0.139 -5.872 1.00 81.81 92 ALA A C 1
ATOM 721 O O . ALA A 1 92 ? 3.358 -0.438 -7.041 1.00 81.81 92 ALA A O 1
ATOM 722 N N . VAL A 1 93 ? 4.014 -0.315 -4.902 1.00 80.62 93 VAL A N 1
ATOM 723 C CA . VAL A 1 93 ? 5.344 -0.908 -5.128 1.00 80.62 93 VAL A CA 1
ATOM 724 C C . VAL A 1 93 ? 5.224 -2.330 -5.681 1.00 80.62 93 VAL A C 1
ATOM 726 O O . VAL A 1 93 ? 5.889 -2.668 -6.663 1.00 80.62 93 VAL A O 1
ATOM 729 N N . ALA A 1 94 ? 4.358 -3.162 -5.096 1.00 85.12 94 ALA A N 1
ATOM 730 C CA . ALA A 1 94 ? 4.126 -4.522 -5.571 1.00 85.12 94 ALA A CA 1
ATOM 731 C C . ALA A 1 94 ? 3.602 -4.534 -7.018 1.00 85.12 94 ALA A C 1
ATOM 733 O O . ALA A 1 94 ? 4.092 -5.313 -7.839 1.00 85.12 94 ALA A O 1
ATOM 734 N N . ALA A 1 95 ? 2.676 -3.635 -7.360 1.00 82.25 95 ALA A N 1
ATOM 735 C CA . ALA A 1 95 ? 2.153 -3.486 -8.714 1.00 82.25 95 ALA A CA 1
ATOM 736 C C . ALA A 1 95 ? 3.251 -3.099 -9.718 1.00 82.25 95 ALA A C 1
ATOM 738 O O . ALA A 1 95 ? 3.343 -3.713 -10.782 1.00 82.25 95 ALA A O 1
ATOM 739 N N . VAL A 1 96 ? 4.132 -2.152 -9.369 1.00 76.06 96 VAL A N 1
ATOM 740 C CA . VAL A 1 96 ? 5.284 -1.762 -10.205 1.00 76.06 96 VAL A CA 1
ATOM 741 C C . VAL A 1 96 ? 6.244 -2.937 -10.417 1.00 76.06 96 VAL A C 1
ATOM 743 O O . VAL A 1 96 ? 6.688 -3.172 -11.542 1.00 76.06 96 VAL A O 1
ATOM 746 N N . CYS A 1 97 ? 6.534 -3.719 -9.375 1.00 79.50 97 CYS A N 1
ATOM 747 C CA . CYS A 1 97 ? 7.380 -4.911 -9.478 1.00 79.50 97 CYS A CA 1
ATOM 748 C C . CYS A 1 97 ? 6.776 -5.972 -10.409 1.00 79.50 97 CYS A C 1
ATOM 750 O O . CYS A 1 97 ? 7.472 -6.499 -11.280 1.00 79.50 97 CYS A O 1
ATOM 752 N N . VAL A 1 98 ? 5.481 -6.271 -10.252 1.00 84.00 98 VAL A N 1
ATOM 753 C CA . VAL A 1 98 ? 4.764 -7.236 -11.100 1.00 84.00 98 VAL A CA 1
ATOM 754 C C . VAL A 1 98 ? 4.733 -6.754 -12.548 1.00 84.00 98 VAL A C 1
ATOM 756 O O . VAL A 1 98 ? 5.067 -7.516 -13.455 1.00 84.00 98 VAL A O 1
ATOM 759 N N . ALA A 1 99 ? 4.416 -5.479 -12.772 1.00 76.69 99 ALA A N 1
ATOM 760 C CA . ALA A 1 99 ? 4.441 -4.875 -14.096 1.00 76.69 99 ALA A CA 1
ATOM 761 C C . ALA A 1 99 ? 5.833 -4.975 -14.739 1.00 76.69 99 ALA A C 1
ATOM 763 O O . ALA A 1 99 ? 5.963 -5.482 -15.852 1.00 76.69 99 ALA A O 1
ATOM 764 N N . GLY A 1 100 ? 6.889 -4.579 -14.025 1.00 72.38 100 GLY A N 1
ATOM 765 C CA . GLY A 1 100 ? 8.268 -4.668 -14.509 1.00 72.38 100 GLY A CA 1
ATOM 766 C C . GLY A 1 100 ? 8.722 -6.098 -14.824 1.00 72.38 100 GLY A C 1
ATOM 767 O O . GLY A 1 100 ? 9.555 -6.303 -15.709 1.00 72.38 100 GLY A O 1
ATOM 768 N N . TRP A 1 101 ? 8.165 -7.103 -14.142 1.00 74.12 101 TRP A N 1
ATOM 769 C CA . TRP A 1 101 ? 8.428 -8.512 -14.439 1.00 74.12 101 TRP A CA 1
ATOM 770 C C . TRP A 1 101 ? 7.689 -9.007 -15.691 1.00 74.12 101 TRP A C 1
ATOM 772 O O . TRP A 1 101 ? 8.279 -9.742 -16.492 1.00 74.12 101 TRP A O 1
ATOM 782 N N . LEU A 1 102 ? 6.429 -8.594 -15.871 1.00 79.00 102 LEU A N 1
ATOM 783 C CA . LEU A 1 102 ? 5.580 -8.984 -17.002 1.00 79.00 102 LEU A CA 1
ATOM 784 C C . LEU A 1 102 ? 5.971 -8.296 -18.317 1.00 79.00 102 LEU A C 1
ATOM 786 O O . LEU A 1 102 ? 5.795 -8.883 -19.385 1.00 79.00 102 LEU A O 1
ATOM 790 N N . ILE A 1 103 ? 6.510 -7.074 -18.264 1.00 70.50 103 ILE A N 1
ATOM 791 C CA . ILE A 1 103 ? 6.906 -6.331 -19.465 1.00 70.50 103 ILE A CA 1
ATOM 792 C C . ILE A 1 103 ? 8.075 -7.049 -20.163 1.00 70.50 103 ILE A C 1
ATOM 794 O O . ILE A 1 103 ? 9.107 -7.326 -19.536 1.00 70.50 103 ILE A O 1
ATOM 798 N N . PRO A 1 104 ? 7.959 -7.339 -21.473 1.00 66.25 104 PRO A N 1
ATOM 799 C CA . PRO A 1 104 ? 9.043 -7.933 -22.238 1.00 66.25 104 PRO A CA 1
ATOM 800 C C . PRO A 1 104 ? 10.289 -7.047 -22.197 1.00 66.25 104 PRO A C 1
ATOM 802 O O . PRO A 1 104 ? 10.218 -5.842 -22.437 1.00 66.25 104 PRO A O 1
ATOM 805 N N . SER A 1 105 ? 11.452 -7.653 -21.955 1.00 63.22 105 SER A N 1
ATOM 806 C CA . SER A 1 105 ? 12.758 -6.984 -21.946 1.00 63.22 105 SER A CA 1
ATOM 807 C C . SER A 1 105 ? 13.230 -6.630 -23.364 1.00 63.22 105 SER A C 1
ATOM 809 O O . SER A 1 105 ? 14.301 -7.047 -23.794 1.00 63.22 105 SER A O 1
ATOM 811 N N . SER A 1 106 ? 12.413 -5.902 -24.127 1.00 63.97 106 SER A N 1
ATOM 812 C CA . SER A 1 106 ? 12.833 -5.325 -25.400 1.00 63.97 106 SER A CA 1
ATOM 813 C C . SER A 1 106 ? 13.574 -4.010 -25.125 1.00 63.97 106 SER A C 1
ATOM 815 O O . SER A 1 106 ? 12.983 -3.102 -24.529 1.00 63.97 106 SER A O 1
ATOM 817 N N . PRO A 1 107 ? 14.838 -3.858 -25.563 1.00 58.31 107 PRO A N 1
ATOM 818 C CA . PRO A 1 107 ? 15.629 -2.650 -25.318 1.00 58.31 107 PRO A CA 1
ATOM 819 C C . PRO A 1 107 ? 15.003 -1.376 -25.912 1.00 58.31 107 PRO A C 1
ATOM 821 O O . PRO A 1 107 ? 15.300 -0.284 -25.440 1.00 58.31 107 PRO A O 1
ATOM 824 N N . ALA A 1 108 ? 14.091 -1.501 -26.884 1.00 61.69 108 ALA A N 1
ATOM 825 C CA . ALA A 1 108 ? 13.377 -0.370 -27.480 1.00 61.69 108 ALA A CA 1
ATOM 826 C C . ALA A 1 108 ? 12.179 0.133 -26.643 1.00 61.69 108 ALA A C 1
ATOM 828 O O . ALA A 1 108 ? 11.807 1.298 -26.749 1.00 61.69 108 ALA A O 1
ATOM 829 N N . LEU A 1 109 ? 11.571 -0.722 -25.809 1.00 60.09 109 LEU A N 1
ATOM 830 C CA . LEU A 1 109 ? 10.332 -0.419 -25.064 1.00 60.09 109 LEU A CA 1
ATOM 831 C C . LEU A 1 109 ? 10.564 -0.235 -23.556 1.00 60.09 109 LEU A C 1
ATOM 833 O O . LEU A 1 109 ? 9.761 0.397 -22.874 1.00 60.09 109 LEU A O 1
ATOM 837 N N . SER A 1 110 ? 11.683 -0.754 -23.047 1.00 59.34 110 SER A N 1
ATOM 838 C CA . SER A 1 110 ? 12.071 -0.736 -21.633 1.00 59.34 110 SER A CA 1
ATOM 839 C C . SER A 1 110 ? 12.040 0.660 -20.970 1.00 59.34 110 SER A C 1
ATOM 841 O O . SER A 1 110 ? 11.444 0.778 -19.899 1.00 59.34 110 SER A O 1
ATOM 843 N N . PRO A 1 111 ? 12.621 1.733 -21.546 1.00 62.03 111 PRO A N 1
ATOM 844 C CA . PRO A 1 111 ? 12.597 3.048 -20.898 1.00 62.03 111 PRO A CA 1
ATOM 845 C C . PRO A 1 111 ? 11.208 3.705 -20.933 1.00 62.03 111 PRO A C 1
ATOM 847 O O . PRO A 1 111 ? 10.803 4.332 -19.959 1.00 62.03 111 PRO A O 1
ATOM 850 N N . TRP A 1 112 ? 10.442 3.516 -22.011 1.00 63.31 112 TRP A N 1
ATOM 851 C CA . TRP A 1 112 ? 9.093 4.079 -22.147 1.00 63.31 112 TRP A CA 1
ATOM 852 C C . TRP A 1 112 ? 8.089 3.419 -21.207 1.00 63.31 112 TRP A C 1
ATOM 854 O O . TRP A 1 112 ? 7.243 4.099 -20.638 1.00 63.31 112 TRP A O 1
ATOM 864 N N . ALA A 1 113 ? 8.222 2.111 -20.988 1.00 64.12 113 ALA A N 1
ATOM 865 C CA . ALA A 1 113 ? 7.433 1.378 -20.009 1.00 64.12 113 ALA A CA 1
ATOM 866 C C . ALA A 1 113 ? 7.675 1.894 -18.579 1.00 64.12 113 ALA A C 1
ATOM 868 O O . ALA A 1 113 ? 6.720 2.161 -17.856 1.00 64.12 113 ALA A O 1
ATOM 869 N N . ALA A 1 114 ? 8.936 2.103 -18.188 1.00 57.81 114 ALA A N 1
ATOM 870 C CA . ALA A 1 114 ? 9.295 2.650 -16.877 1.00 57.81 114 ALA A CA 1
ATOM 871 C C . ALA A 1 114 ? 8.697 4.042 -16.639 1.00 57.81 114 ALA A C 1
ATOM 873 O O . ALA A 1 114 ? 8.090 4.286 -15.598 1.00 57.81 114 ALA A O 1
ATOM 874 N N . TRP A 1 115 ? 8.827 4.927 -17.631 1.00 61.31 115 TRP A N 1
ATOM 875 C CA . TRP A 1 115 ? 8.230 6.260 -17.598 1.00 61.31 115 TRP A CA 1
ATOM 876 C C . TRP A 1 115 ? 6.709 6.210 -17.577 1.00 61.31 115 TRP A C 1
ATOM 878 O O . TRP A 1 115 ? 6.110 6.957 -16.818 1.00 61.31 115 TRP A O 1
ATOM 888 N N . PHE A 1 116 ? 6.076 5.319 -18.343 1.00 66.50 116 PHE A N 1
ATOM 889 C CA . PHE A 1 116 ? 4.627 5.161 -18.312 1.00 66.50 116 PHE A CA 1
ATOM 890 C C . PHE A 1 116 ? 4.148 4.738 -16.923 1.00 66.50 116 PHE A C 1
ATOM 892 O O . PHE A 1 116 ? 3.230 5.358 -16.417 1.00 66.50 116 PHE A O 1
ATOM 899 N N . PHE A 1 117 ? 4.785 3.762 -16.265 1.00 63.53 117 PHE A N 1
ATOM 900 C CA . PHE A 1 117 ? 4.401 3.341 -14.909 1.00 63.53 117 PHE A CA 1
ATOM 901 C C . PHE A 1 117 ? 4.689 4.402 -13.840 1.00 63.53 117 PHE A C 1
ATOM 903 O O . PHE A 1 117 ? 3.874 4.592 -12.944 1.00 63.53 117 PHE A O 1
ATOM 910 N N . ALA A 1 118 ? 5.814 5.110 -13.946 1.00 56.62 118 ALA A N 1
ATOM 911 C CA . ALA A 1 118 ? 6.199 6.154 -13.000 1.00 56.62 118 ALA A CA 1
ATOM 912 C C . ALA A 1 118 ? 5.395 7.457 -13.161 1.00 56.62 118 ALA A C 1
ATOM 914 O O . ALA A 1 118 ? 5.093 8.122 -12.174 1.00 56.62 118 ALA A O 1
ATOM 915 N N . ALA A 1 119 ? 5.051 7.827 -14.397 1.00 60.31 119 ALA A N 1
ATOM 916 C CA . ALA A 1 119 ? 4.267 9.017 -14.718 1.00 60.31 119 ALA A CA 1
ATOM 917 C C . ALA A 1 119 ? 2.754 8.751 -14.721 1.00 60.31 119 ALA A C 1
ATOM 919 O O . ALA A 1 119 ? 1.976 9.693 -14.884 1.00 60.31 119 ALA A O 1
ATOM 920 N N . ASN A 1 120 ? 2.313 7.496 -14.549 1.00 64.31 120 ASN A N 1
ATOM 921 C CA . ASN A 1 120 ? 0.894 7.200 -14.416 1.00 64.31 120 ASN A CA 1
ATOM 922 C C . ASN A 1 120 ? 0.397 7.700 -13.056 1.00 64.31 120 ASN A C 1
ATOM 924 O O . ASN A 1 120 ? 0.467 7.001 -12.045 1.00 64.31 120 ASN A O 1
ATOM 928 N N . GLY A 1 121 ? -0.127 8.925 -13.053 1.00 50.16 121 GLY A N 1
ATOM 929 C CA . GLY A 1 121 ? -0.684 9.588 -11.877 1.00 50.16 121 GLY A CA 1
ATOM 930 C C . GLY A 1 121 ? -1.776 8.791 -11.155 1.00 50.16 121 GLY A C 1
ATOM 931 O O . GLY A 1 121 ? -2.025 9.064 -9.988 1.00 50.16 121 GLY A O 1
ATOM 932 N N . ILE A 1 122 ? -2.368 7.762 -11.777 1.00 53.50 122 ILE A N 1
ATOM 933 C CA . ILE A 1 122 ? -3.321 6.852 -11.117 1.00 53.50 122 ILE A CA 1
ATOM 934 C C . ILE A 1 122 ? -2.684 6.095 -9.942 1.00 53.50 122 ILE A C 1
ATOM 936 O O . ILE A 1 122 ? -3.359 5.870 -8.944 1.00 53.50 122 ILE A O 1
ATOM 940 N N . LEU A 1 123 ? -1.391 5.751 -10.006 1.00 51.56 123 LEU A N 1
ATOM 941 C CA . LEU A 1 123 ? -0.691 5.119 -8.876 1.00 51.56 123 LEU A CA 1
ATOM 942 C C . LEU A 1 123 ? -0.326 6.117 -7.766 1.00 51.56 123 LEU A C 1
ATOM 944 O O . LEU A 1 123 ? -0.031 5.702 -6.650 1.00 51.56 123 LEU A O 1
ATOM 948 N N . LEU A 1 124 ? -0.334 7.418 -8.073 1.00 52.03 124 LEU A N 1
ATOM 949 C CA . LEU A 1 124 ? 0.057 8.494 -7.160 1.00 52.03 124 LEU A CA 1
ATOM 950 C C . LEU A 1 124 ? -1.135 9.173 -6.472 1.00 52.03 124 LEU A C 1
ATOM 952 O O . LEU A 1 124 ? -0.935 9.811 -5.447 1.00 52.03 124 LEU A O 1
ATOM 956 N N . MET A 1 125 ? -2.347 9.064 -7.029 1.00 48.72 125 MET A N 1
ATOM 957 C CA . MET A 1 125 ? -3.530 9.790 -6.541 1.00 48.72 125 MET A CA 1
ATOM 958 C C . MET A 1 125 ? -4.529 8.953 -5.731 1.00 48.72 125 MET A C 1
ATOM 960 O O . MET A 1 125 ? -5.497 9.512 -5.230 1.00 48.72 125 MET A O 1
ATOM 964 N N . MET A 1 126 ? -4.316 7.640 -5.620 1.00 45.25 126 MET A N 1
ATOM 965 C CA . MET A 1 126 ? -5.168 6.726 -4.838 1.00 45.25 126 MET A CA 1
ATOM 966 C C . MET A 1 126 ? -4.453 6.149 -3.602 1.00 45.25 126 MET A C 1
ATOM 968 O O . MET A 1 126 ? -4.909 5.154 -3.040 1.00 45.25 126 MET A O 1
ATOM 972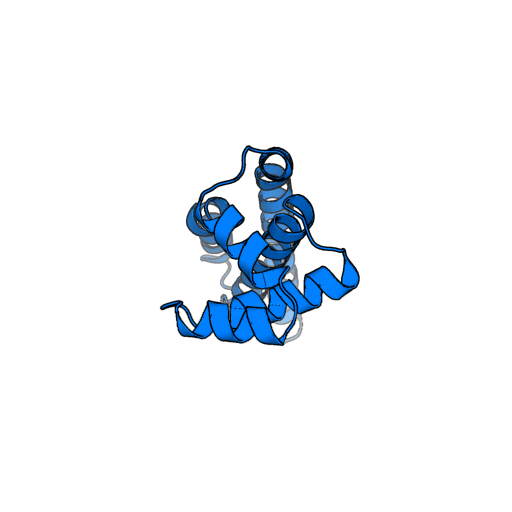 N N . ALA A 1 127 ? -3.315 6.735 -3.216 1.00 44.50 127 ALA A N 1
ATOM 973 C CA . ALA A 1 127 ? -2.552 6.363 -2.026 1.00 44.50 127 ALA A CA 1
ATOM 974 C C . ALA A 1 127 ? -2.726 7.384 -0.906 1.00 44.50 127 ALA A C 1
ATOM 976 O O . ALA A 1 127 ? -2.743 8.598 -1.216 1.00 44.50 127 ALA A O 1
#

Radius of gyration: 17.8 Å; chains: 1; bounding box: 48×34×42 Å

Secondary structure (DSSP, 8-state):
-HHHHHHHHHHHHHHHHHHHHHHHHHHTTGGGSPPPHHHHHHHHHHHS-HHHHHHHHHT-SS-THHHHHHHHHHHHH-SSHHHHHHHHHHHHHHHHHHHHHHS---TTTHHHHHHHHHH-THHHH--